Protein AF-A0A357MBL2-F1 (afdb_monomer)

Radius of gyration: 24.06 Å; Cα contacts (8 Å, |Δi|>4): 47; chains: 1; bounding box: 45×23×67 Å

Secondary structure (DSSP, 8-state):
--HHHHHHHHHHHHHHHHHHHHHHHHHHHHHS--EEEEEEE-GGG-STTHHHHHHHHHHH-TTEEEEEEE---

Foldseek 3Di:
DDPVVVVVVVVVVVVVVVVVVVVVVVVVVVPQLAEEDEAEDEPVRPDPVVVVVVVVVCVVRVRYHYHYDYDDD

Structure (mmCIF, N/CA/C/O backbone):
data_AF-A0A357MBL2-F1
#
_entry.id   AF-A0A357MBL2-F1
#
loop_
_atom_site.group_PDB
_atom_site.id
_atom_site.type_symbol
_atom_site.label_atom_id
_atom_site.label_alt_id
_atom_site.label_comp_id
_atom_site.label_asym_id
_atom_site.label_entity_id
_atom_site.label_seq_id
_atom_site.pdbx_PDB_ins_code
_atom_site.Cartn_x
_atom_site.Cartn_y
_atom_site.Cartn_z
_atom_site.occupancy
_atom_site.B_iso_or_equiv
_atom_site.auth_seq_id
_atom_site.auth_comp_id
_atom_site.auth_asym_id
_atom_site.auth_atom_id
_atom_site.pdbx_PDB_model_num
ATOM 1 N N . MET A 1 1 ? -20.884 -4.058 37.311 1.00 59.91 1 MET A N 1
ATOM 2 C CA . MET A 1 1 ? -19.953 -3.070 36.714 1.00 59.91 1 MET A CA 1
ATOM 3 C C . MET A 1 1 ? -20.368 -1.676 37.147 1.00 59.91 1 MET A C 1
ATOM 5 O O . MET A 1 1 ? -21.557 -1.448 37.328 1.00 59.91 1 MET A O 1
ATOM 9 N N . THR A 1 2 ? -19.414 -0.769 37.355 1.00 94.38 2 THR A N 1
ATOM 10 C CA . THR A 1 2 ? -19.706 0.638 37.674 1.00 94.38 2 THR A CA 1
ATOM 11 C C . THR A 1 2 ? -20.061 1.416 36.405 1.00 94.38 2 THR A C 1
ATOM 13 O O . THR A 1 2 ? -19.703 1.001 35.302 1.00 94.38 2 THR A O 1
ATOM 16 N N . GLN A 1 3 ? -20.719 2.569 36.548 1.00 91.38 3 GLN A N 1
ATOM 17 C CA . GLN A 1 3 ? -20.993 3.480 35.426 1.00 91.38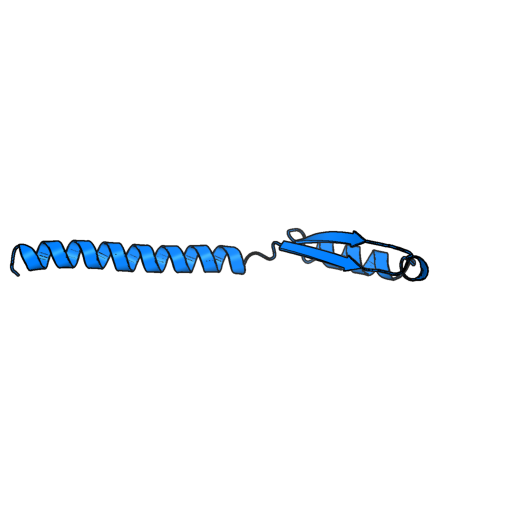 3 GLN A CA 1
ATOM 18 C C . GLN A 1 3 ? -19.708 3.876 34.681 1.00 91.38 3 GLN A C 1
ATOM 20 O O . GLN A 1 3 ? -19.664 3.825 33.455 1.00 91.38 3 GLN A O 1
ATOM 25 N N . ALA A 1 4 ? -18.639 4.177 35.426 1.00 93.50 4 ALA A N 1
ATOM 26 C CA . ALA A 1 4 ? -17.320 4.454 34.863 1.00 93.50 4 ALA A CA 1
ATOM 27 C C . ALA A 1 4 ? -16.745 3.248 34.101 1.00 93.50 4 ALA A C 1
ATOM 29 O O . ALA A 1 4 ? -16.172 3.418 33.031 1.00 93.50 4 ALA A O 1
ATOM 30 N N . GLY A 1 5 ? -16.942 2.026 34.610 1.00 96.31 5 GLY A N 1
ATOM 31 C CA . GLY A 1 5 ? -16.507 0.801 33.938 1.00 96.31 5 GLY A CA 1
ATOM 32 C C . GLY A 1 5 ? -17.242 0.542 32.621 1.00 96.31 5 GLY A C 1
ATOM 33 O O . GLY A 1 5 ? -16.612 0.144 31.646 1.00 96.31 5 GLY A O 1
ATOM 34 N N . ASN A 1 6 ? -18.549 0.811 32.563 1.00 97.00 6 ASN A N 1
ATOM 35 C CA . ASN A 1 6 ? -19.329 0.690 31.326 1.00 97.00 6 ASN A CA 1
ATOM 36 C C . ASN A 1 6 ? -18.879 1.714 30.276 1.00 97.00 6 ASN A C 1
ATOM 38 O O . ASN A 1 6 ? -18.666 1.347 29.122 1.00 97.00 6 ASN A O 1
ATOM 42 N N . LEU A 1 7 ? -18.676 2.971 30.689 1.00 96.75 7 LEU A N 1
ATOM 43 C CA . LEU A 1 7 ? -18.177 4.028 29.810 1.00 96.75 7 LEU A CA 1
ATOM 44 C C . LEU A 1 7 ? -16.780 3.682 29.275 1.00 96.75 7 LEU A C 1
ATOM 46 O O . LEU A 1 7 ? -16.531 3.746 28.074 1.00 96.75 7 LEU A O 1
ATOM 50 N N . PHE A 1 8 ? -15.879 3.249 30.158 1.00 95.81 8 PHE A N 1
ATOM 51 C CA . PHE A 1 8 ? -14.532 2.833 29.777 1.00 95.81 8 PHE A CA 1
ATOM 52 C C . PHE A 1 8 ? -14.550 1.668 28.779 1.00 95.81 8 PHE A C 1
ATOM 54 O O . PHE A 1 8 ? -13.887 1.738 27.744 1.00 95.81 8 PHE A O 1
ATOM 61 N N . LEU A 1 9 ? -15.358 0.634 29.039 1.00 97.12 9 LEU A N 1
ATOM 62 C CA . LEU A 1 9 ? -15.496 -0.516 28.145 1.00 97.12 9 LEU A CA 1
ATOM 63 C C . LEU A 1 9 ? -15.981 -0.098 26.751 1.00 97.12 9 LEU A C 1
ATOM 65 O O . LEU A 1 9 ? -15.421 -0.546 25.751 1.00 97.12 9 LEU A O 1
ATOM 69 N N . GLU A 1 10 ? -16.981 0.782 26.670 1.00 97.44 10 GLU A N 1
ATOM 70 C CA . GLU A 1 10 ? -17.495 1.287 25.395 1.00 97.44 10 GLU A CA 1
ATOM 71 C C . GLU A 1 10 ? -16.394 1.974 24.572 1.00 97.44 10 GLU A C 1
ATOM 73 O O . GLU A 1 10 ? -16.241 1.707 23.374 1.00 97.44 10 GLU A O 1
ATOM 78 N N . HIS A 1 11 ? -15.586 2.821 25.213 1.00 97.38 11 HIS A N 1
ATOM 79 C CA . HIS A 1 11 ? -14.474 3.502 24.554 1.00 97.38 11 HIS A CA 1
ATOM 80 C C . HIS A 1 11 ? -13.369 2.535 24.119 1.00 97.38 11 HIS A C 1
ATOM 82 O O . HIS A 1 11 ? -12.898 2.630 22.983 1.00 97.38 11 HIS A O 1
ATOM 88 N N . CYS A 1 12 ? -12.991 1.572 24.963 1.00 97.88 12 CYS A N 1
ATOM 89 C CA . CYS A 1 12 ? -11.993 0.562 24.612 1.00 97.88 12 CYS A CA 1
ATOM 90 C C . CYS A 1 12 ? -12.421 -0.268 23.398 1.00 97.88 12 CYS A C 1
ATOM 92 O O . CYS A 1 12 ? -11.629 -0.458 22.475 1.00 97.88 12 CYS A O 1
ATOM 94 N N . VAL A 1 13 ? -13.682 -0.710 23.353 1.00 98.00 13 VAL A N 1
ATOM 95 C CA . VAL A 1 13 ? -14.217 -1.476 22.216 1.00 98.00 13 VAL A CA 1
ATOM 96 C C . VAL A 1 13 ? -14.139 -0.664 20.924 1.00 98.00 13 VAL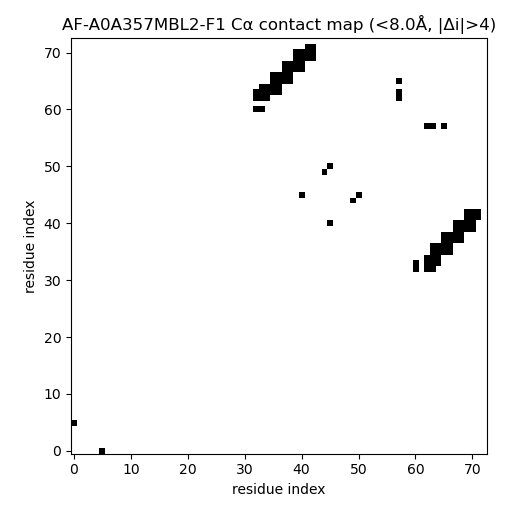 A C 1
ATOM 98 O O . VAL A 1 13 ? -13.708 -1.190 19.895 1.00 98.00 13 VAL A O 1
ATOM 101 N N . LYS A 1 14 ? -14.508 0.623 20.963 1.00 98.12 14 LYS A N 1
ATOM 102 C CA . LYS A 1 14 ? -14.383 1.515 19.799 1.00 98.12 14 LYS A CA 1
ATOM 103 C C . LYS A 1 14 ? -12.925 1.658 19.367 1.00 98.12 14 LYS A C 1
ATOM 105 O O . LYS A 1 14 ? -12.631 1.509 18.185 1.00 98.12 14 LYS A O 1
ATOM 110 N N . MET A 1 15 ? -12.012 1.901 20.306 1.00 98.19 15 MET A N 1
ATOM 111 C CA . MET A 1 15 ? -10.595 2.121 20.009 1.00 98.19 15 MET A CA 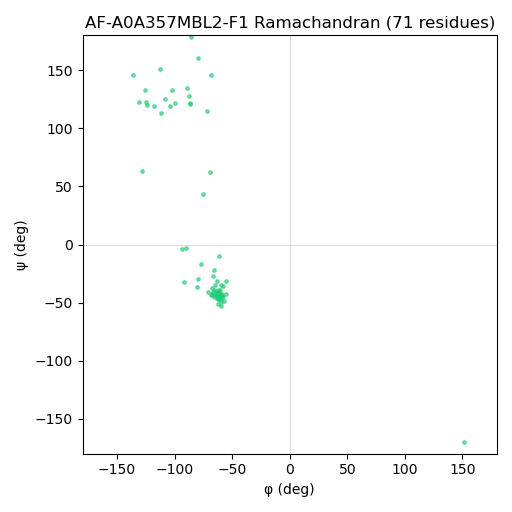1
ATOM 112 C C . MET A 1 15 ? -9.936 0.891 19.373 1.00 98.19 15 MET A C 1
ATOM 114 O O . MET A 1 15 ? -9.253 1.022 18.360 1.00 98.19 15 MET A O 1
ATOM 118 N N . ILE A 1 16 ? -10.199 -0.305 19.908 1.00 98.19 16 ILE A N 1
ATOM 119 C CA . ILE A 1 16 ? -9.686 -1.562 19.345 1.00 98.19 16 ILE A CA 1
ATOM 120 C C . ILE A 1 16 ? -10.243 -1.785 17.936 1.00 98.19 16 ILE A C 1
ATOM 122 O O . ILE A 1 16 ? -9.488 -2.103 17.021 1.00 98.19 16 ILE A O 1
ATOM 126 N N . ARG A 1 17 ? -11.547 -1.559 17.730 1.00 97.81 17 ARG A N 1
ATOM 127 C CA . ARG A 1 17 ? -12.165 -1.688 16.404 1.00 97.81 17 ARG A CA 1
ATOM 128 C C . ARG A 1 17 ? -11.567 -0.707 15.396 1.00 97.81 17 ARG A C 1
ATOM 130 O O . ARG A 1 17 ? -11.294 -1.089 14.265 1.00 97.81 17 ARG A O 1
ATOM 137 N N . HIS A 1 18 ? -11.333 0.541 15.797 1.00 97.94 18 HIS A N 1
ATOM 138 C CA . HIS A 1 18 ? -10.678 1.526 14.936 1.00 97.94 18 HIS A CA 1
ATOM 139 C C . HIS A 1 18 ? -9.255 1.113 14.564 1.00 97.94 18 HIS A C 1
ATOM 141 O O . HIS A 1 18 ? -8.860 1.265 13.408 1.00 97.94 18 HIS A O 1
ATOM 147 N N . LEU A 1 19 ? -8.502 0.568 15.520 1.00 97.69 19 LEU A N 1
ATOM 148 C CA . LEU A 1 19 ? -7.147 0.086 15.282 1.00 97.69 19 LEU A CA 1
ATOM 149 C C . LEU A 1 19 ? -7.148 -1.078 14.284 1.00 97.69 19 LEU A C 1
ATOM 151 O O . LEU A 1 19 ? -6.390 -1.028 13.318 1.00 97.69 19 LEU A O 1
ATOM 155 N N . GLN A 1 20 ? -8.044 -2.055 14.457 1.00 97.31 20 GLN A N 1
ATOM 156 C CA . GLN A 1 20 ? -8.191 -3.181 13.531 1.00 97.31 20 GLN A CA 1
ATOM 157 C C . GLN A 1 20 ? -8.543 -2.703 12.117 1.00 97.31 20 GLN A C 1
ATOM 159 O O . GLN A 1 20 ? -7.805 -2.977 11.177 1.00 97.31 20 GLN A O 1
ATOM 164 N N . ASN A 1 21 ? -9.589 -1.882 11.981 1.00 96.19 21 ASN A N 1
ATOM 165 C CA . ASN A 1 21 ? -10.009 -1.348 10.683 1.00 96.19 21 ASN A CA 1
ATOM 166 C C . ASN A 1 21 ? -8.886 -0.565 9.980 1.00 96.19 21 ASN A C 1
ATOM 168 O O . ASN A 1 21 ? -8.766 -0.601 8.759 1.00 96.19 21 ASN A O 1
ATOM 172 N N . THR A 1 22 ? -8.060 0.157 10.744 1.00 95.81 22 THR A N 1
ATOM 173 C CA . THR A 1 22 ? -6.919 0.902 10.192 1.00 95.81 22 THR A CA 1
ATOM 174 C C . THR A 1 22 ? -5.841 -0.041 9.666 1.00 95.81 22 THR A C 1
ATOM 176 O O . THR A 1 22 ? -5.297 0.189 8.587 1.00 95.81 22 THR A O 1
ATOM 179 N N . GLN A 1 23 ? -5.529 -1.106 10.407 1.00 95.38 23 GLN A N 1
ATOM 180 C CA . GLN A 1 23 ? -4.571 -2.117 9.960 1.00 95.38 23 GLN A CA 1
ATOM 181 C C . GLN A 1 23 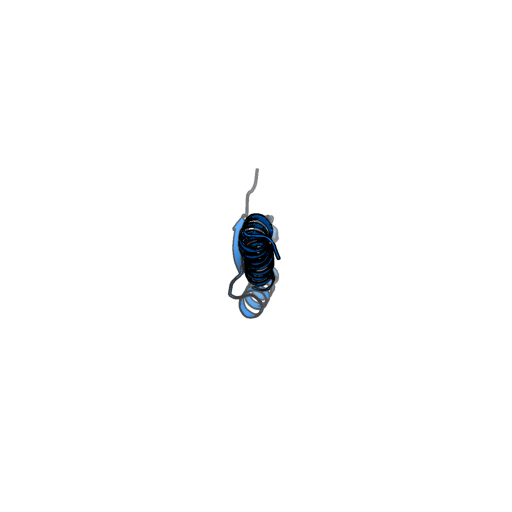? -5.062 -2.834 8.701 1.00 95.38 23 GLN A C 1
ATOM 183 O O . GLN A 1 23 ? -4.283 -2.989 7.761 1.00 95.38 23 GLN A O 1
ATOM 188 N N . ASP A 1 24 ? -6.346 -3.189 8.652 1.00 91.25 24 ASP A N 1
ATOM 189 C CA . ASP A 1 24 ? -6.960 -3.851 7.500 1.00 91.25 24 ASP A CA 1
ATOM 190 C C . ASP A 1 24 ? -6.908 -2.948 6.257 1.00 91.25 24 ASP A C 1
ATOM 192 O O . ASP A 1 24 ? -6.417 -3.364 5.207 1.00 91.25 24 ASP A O 1
ATOM 196 N N . ALA A 1 25 ? -7.277 -1.669 6.389 1.00 88.56 25 ALA A N 1
ATOM 197 C CA . ALA A 1 25 ? -7.184 -0.699 5.297 1.00 88.56 25 ALA A CA 1
ATOM 198 C C . ALA A 1 25 ? -5.739 -0.509 4.790 1.00 88.56 25 ALA A C 1
ATOM 200 O O . ALA A 1 25 ? -5.499 -0.408 3.586 1.00 88.56 25 ALA A O 1
ATOM 201 N N . LEU A 1 26 ? -4.746 -0.490 5.688 1.00 88.19 26 LEU A N 1
ATOM 202 C CA . LEU A 1 26 ? -3.332 -0.428 5.300 1.00 88.19 26 LEU A CA 1
ATOM 203 C C . LEU A 1 26 ? -2.865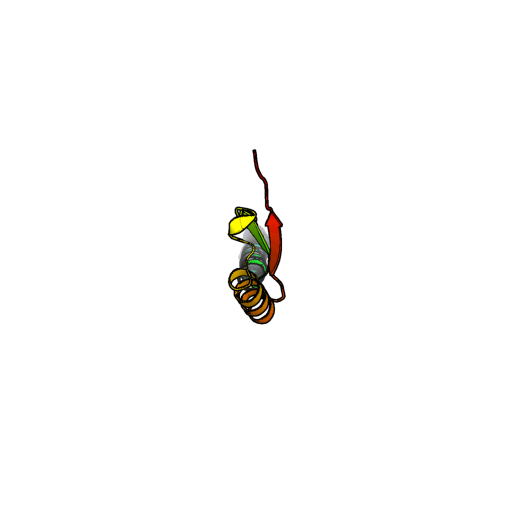 -1.709 4.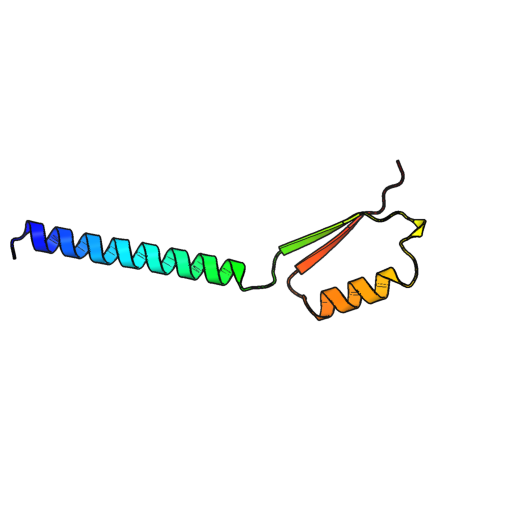595 1.00 88.19 26 LEU A C 1
ATOM 205 O O . LEU A 1 26 ? -2.059 -1.638 3.664 1.00 88.19 26 LEU A O 1
ATOM 209 N N . ALA A 1 27 ? -3.351 -2.873 5.024 1.00 84.38 27 ALA A N 1
ATOM 210 C CA . ALA A 1 27 ? -3.051 -4.146 4.385 1.00 84.38 27 ALA A CA 1
ATOM 211 C C . ALA A 1 27 ? -3.653 -4.219 2.973 1.00 84.38 27 ALA A C 1
ATOM 213 O O . ALA A 1 27 ? -2.965 -4.638 2.045 1.00 84.38 27 ALA A O 1
ATOM 214 N N . GLU A 1 28 ? -4.881 -3.735 2.777 1.00 79.56 28 GLU A N 1
ATOM 215 C CA . GLU A 1 28 ? -5.509 -3.617 1.455 1.00 79.56 28 GLU A CA 1
ATOM 216 C C . GLU A 1 28 ? -4.716 -2.698 0.517 1.00 79.56 28 GLU A C 1
ATOM 218 O O . GLU A 1 28 ? -4.486 -3.041 -0.645 1.00 79.56 28 GLU A O 1
ATOM 223 N N . LEU A 1 29 ? -4.229 -1.559 1.024 1.00 77.88 29 LEU A N 1
ATOM 224 C CA . LEU A 1 29 ? -3.364 -0.655 0.259 1.00 77.88 29 LEU A CA 1
ATOM 225 C C . LEU A 1 29 ? -2.030 -1.303 -0.141 1.00 77.88 29 LEU A C 1
ATOM 227 O O . LEU A 1 29 ? -1.491 -0.969 -1.194 1.00 77.88 29 LEU A O 1
ATOM 231 N N . ARG A 1 30 ? -1.497 -2.219 0.677 1.00 72.12 30 ARG A N 1
ATOM 232 C CA . ARG A 1 30 ? -0.256 -2.962 0.398 1.00 72.12 30 ARG A CA 1
ATOM 233 C C . ARG A 1 30 ? -0.449 -4.149 -0.546 1.00 72.12 30 ARG A C 1
ATOM 235 O O . ARG A 1 30 ? 0.452 -4.443 -1.324 1.00 72.12 30 ARG A O 1
ATOM 242 N N . ASN A 1 31 ? -1.578 -4.849 -0.445 1.00 66.94 31 ASN A N 1
ATOM 243 C CA . ASN A 1 31 ? -1.836 -6.072 -1.211 1.00 66.94 31 ASN A CA 1
ATO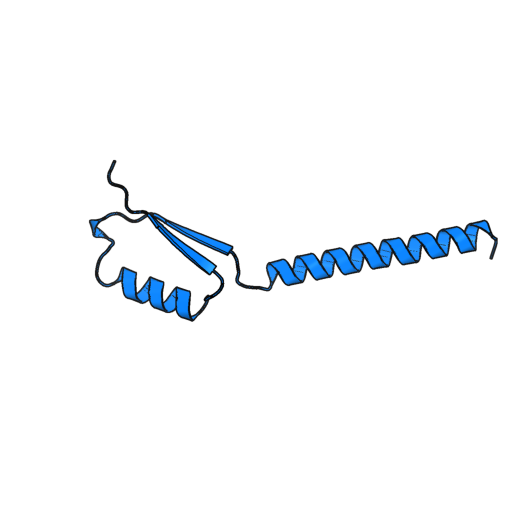M 244 C C . ASN A 1 31 ? -2.216 -5.812 -2.662 1.00 66.94 31 ASN A C 1
ATOM 246 O O . ASN A 1 31 ? -2.158 -6.715 -3.499 1.00 66.94 31 ASN A O 1
ATOM 250 N N . ASP A 1 32 ? -2.605 -4.588 -2.981 1.00 70.31 32 ASP A N 1
ATOM 251 C CA . ASP A 1 32 ? -2.885 -4.237 -4.349 1.00 70.31 32 ASP A CA 1
ATOM 252 C C . ASP A 1 32 ? -1.579 -3.810 -5.029 1.00 70.31 32 ASP A C 1
ATOM 254 O O . ASP A 1 32 ? -0.899 -2.900 -4.562 1.00 70.31 32 ASP A O 1
ATOM 258 N N . GLN A 1 33 ? -1.203 -4.504 -6.110 1.00 67.81 33 GLN A N 1
ATOM 259 C CA . GLN A 1 33 ? 0.030 -4.286 -6.884 1.00 67.81 33 GLN A CA 1
ATOM 260 C C . GLN A 1 33 ? -0.040 -2.946 -7.645 1.00 67.81 33 GLN A C 1
ATOM 262 O O . GLN A 1 33 ? -0.079 -2.900 -8.872 1.00 67.81 33 GLN A O 1
ATOM 267 N N . ARG A 1 34 ? -0.133 -1.852 -6.890 1.00 73.44 34 ARG A N 1
ATOM 268 C CA . ARG A 1 34 ? -0.251 -0.453 -7.299 1.00 73.44 34 ARG A CA 1
ATOM 269 C C . ARG A 1 34 ? 1.039 0.261 -6.899 1.00 73.44 34 ARG A C 1
ATOM 271 O O . ARG A 1 34 ? 1.686 -0.108 -5.924 1.00 73.44 34 ARG A O 1
ATOM 278 N N . GLY A 1 35 ? 1.420 1.303 -7.625 1.00 82.38 35 GLY A N 1
ATOM 279 C CA . GLY A 1 35 ? 2.618 2.085 -7.307 1.00 82.38 35 GLY A CA 1
ATOM 280 C C . GLY A 1 35 ? 3.238 2.704 -8.547 1.00 82.38 35 GLY A C 1
ATOM 281 O O . GLY A 1 35 ? 2.637 2.681 -9.618 1.00 82.38 35 GLY A O 1
ATOM 282 N N . ARG A 1 36 ? 4.444 3.258 -8.412 1.00 88.94 36 ARG A N 1
ATOM 283 C CA . ARG A 1 36 ? 5.195 3.832 -9.532 1.00 88.94 36 ARG A CA 1
ATOM 284 C C . ARG A 1 36 ? 6.577 3.196 -9.615 1.00 88.94 36 ARG A C 1
ATOM 286 O O . ARG A 1 36 ? 7.348 3.301 -8.668 1.00 88.94 36 ARG A O 1
ATOM 293 N N . LEU A 1 37 ? 6.892 2.598 -10.759 1.00 89.88 37 LEU A N 1
ATOM 294 C CA . LEU A 1 37 ? 8.229 2.119 -11.097 1.00 89.88 37 LEU A CA 1
ATOM 295 C C . LEU A 1 37 ? 8.863 3.096 -12.088 1.00 89.88 37 LEU A C 1
ATOM 297 O O . LEU A 1 37 ? 8.333 3.314 -13.179 1.00 89.88 37 LEU A O 1
ATOM 301 N N . VAL A 1 38 ? 9.988 3.693 -11.697 1.00 91.38 38 VAL A N 1
ATOM 302 C CA . VAL A 1 38 ? 10.777 4.580 -12.556 1.00 91.38 38 VAL A CA 1
ATOM 303 C C . VAL A 1 38 ? 12.061 3.861 -12.946 1.00 91.38 38 VAL A C 1
ATOM 305 O O . VAL A 1 38 ? 12.794 3.413 -12.070 1.00 91.38 38 VAL A O 1
ATOM 308 N N . ILE A 1 39 ? 12.326 3.753 -14.245 1.00 89.62 39 ILE A N 1
ATOM 309 C CA . ILE A 1 39 ? 13.490 3.050 -14.787 1.00 89.62 39 ILE A CA 1
ATOM 310 C C . ILE A 1 39 ? 14.351 4.062 -15.537 1.00 89.62 39 ILE A C 1
ATOM 312 O O . ILE A 1 39 ? 13.887 4.688 -16.490 1.00 89.62 39 ILE A O 1
ATOM 316 N N . GLY A 1 40 ? 15.593 4.227 -15.085 1.00 88.12 40 GLY A N 1
ATOM 317 C CA . GLY A 1 40 ? 16.622 4.968 -15.806 1.00 88.12 40 GLY A CA 1
ATOM 318 C C . GLY A 1 40 ? 17.351 4.037 -16.765 1.00 88.12 40 GLY A C 1
ATOM 319 O O . GLY A 1 40 ? 17.804 2.976 -16.343 1.00 88.12 40 GLY A O 1
ATOM 320 N N . VAL A 1 41 ? 17.453 4.417 -18.034 1.00 86.00 41 VAL A N 1
ATOM 321 C CA . VAL A 1 41 ? 18.146 3.629 -19.062 1.00 86.00 41 VAL A CA 1
ATOM 322 C C . VAL A 1 41 ? 19.010 4.522 -19.935 1.00 86.00 41 VAL A C 1
ATOM 324 O O . VAL A 1 41 ? 18.652 5.670 -20.211 1.00 86.00 41 VAL A O 1
ATOM 327 N N . LEU A 1 42 ? 20.149 3.997 -20.384 1.00 84.81 42 LEU A N 1
ATOM 328 C CA . LEU A 1 42 ? 20.927 4.672 -21.413 1.00 84.81 42 LEU A CA 1
ATOM 329 C C . LEU A 1 42 ? 20.145 4.636 -22.734 1.00 84.81 42 LEU A C 1
ATOM 331 O O . LEU A 1 42 ? 19.465 3.645 -23.008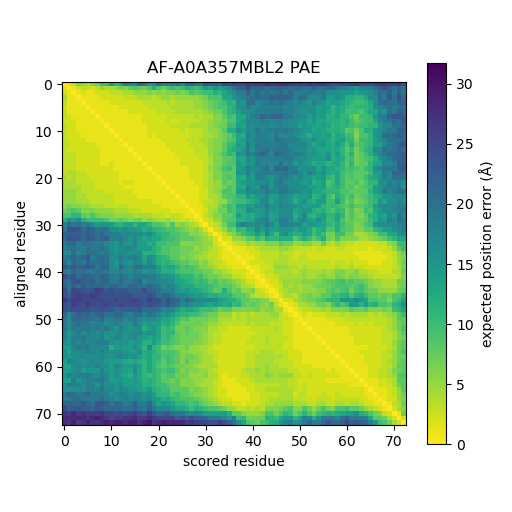 1.00 84.81 42 LEU A O 1
ATOM 335 N N . PRO A 1 43 ? 20.242 5.671 -23.587 1.00 77.06 43 PRO A N 1
ATOM 336 C CA . PRO A 1 43 ? 19.579 5.662 -24.891 1.00 77.06 43 PRO A CA 1
ATOM 337 C C . PRO A 1 43 ? 19.953 4.449 -25.757 1.00 77.06 43 PRO A C 1
ATOM 339 O O . PRO A 1 43 ? 19.119 3.965 -26.514 1.00 77.06 43 PRO A O 1
ATOM 342 N N . SER A 1 44 ? 21.180 3.933 -25.616 1.00 79.19 44 SER A N 1
ATOM 343 C CA . SER A 1 44 ? 21.655 2.718 -26.292 1.00 79.19 44 SER A CA 1
ATOM 344 C C . SER A 1 44 ? 20.943 1.442 -25.842 1.00 79.19 44 SER A C 1
ATOM 346 O O . SER A 1 44 ? 20.842 0.501 -26.622 1.00 79.19 44 SER A O 1
ATOM 348 N N . ASP A 1 45 ? 20.443 1.421 -24.605 1.00 74.81 45 ASP A N 1
ATOM 349 C CA . ASP A 1 45 ? 19.809 0.256 -23.977 1.00 74.81 45 ASP A CA 1
ATOM 350 C C . ASP A 1 45 ? 18.285 0.265 -24.172 1.00 74.81 45 ASP A C 1
ATOM 352 O O . ASP A 1 45 ? 17.590 -0.685 -23.810 1.00 74.81 45 ASP A O 1
ATOM 356 N N . LEU A 1 46 ? 17.752 1.328 -24.784 1.00 70.88 46 LEU A N 1
ATOM 357 C CA . LEU A 1 46 ? 16.380 1.423 -25.289 1.00 70.88 46 LEU A CA 1
ATOM 358 C C . LEU A 1 46 ? 16.220 0.628 -26.597 1.00 70.88 46 LEU A C 1
ATOM 360 O O . LEU A 1 46 ? 15.625 1.089 -27.570 1.00 70.88 46 LEU A O 1
ATOM 364 N N . ASP A 1 47 ? 16.793 -0.570 -26.632 1.00 73.38 47 ASP A N 1
ATOM 365 C CA . ASP A 1 47 ? 16.748 -1.454 -27.783 1.00 73.38 47 ASP A CA 1
ATOM 366 C C . ASP A 1 47 ? 15.471 -2.317 -27.792 1.00 73.38 47 ASP A C 1
ATOM 368 O O . ASP A 1 47 ? 14.618 -2.281 -26.896 1.00 73.38 47 ASP A O 1
ATOM 372 N N . TYR A 1 48 ? 15.344 -3.141 -28.834 1.00 67.56 48 TYR A N 1
ATOM 373 C CA . TYR A 1 48 ? 14.204 -4.032 -29.044 1.00 67.56 48 TYR A CA 1
ATOM 374 C C . TYR A 1 48 ? 14.002 -5.081 -27.934 1.00 67.56 48 TYR A C 1
ATOM 376 O O . TYR A 1 48 ? 12.983 -5.771 -27.955 1.00 67.56 48 TYR A O 1
ATOM 384 N N . ARG A 1 49 ? 14.942 -5.257 -26.993 1.00 76.12 49 ARG A N 1
ATOM 385 C CA . ARG A 1 49 ? 14.850 -6.252 -25.911 1.00 76.12 49 ARG A CA 1
ATOM 386 C C . ARG A 1 49 ? 14.207 -5.685 -24.657 1.00 76.12 49 ARG A C 1
ATOM 388 O O . ARG A 1 49 ? 13.503 -6.416 -23.960 1.00 76.12 49 ARG A O 1
ATOM 395 N N . LEU A 1 50 ? 14.397 -4.396 -24.383 1.00 83.88 50 LEU A N 1
ATOM 396 C CA . LEU A 1 50 ? 13.796 -3.750 -23.220 1.00 83.88 50 LEU A CA 1
ATOM 397 C C . LEU A 1 50 ? 12.281 -3.575 -23.389 1.00 83.88 50 LEU A C 1
ATOM 399 O O . LEU A 1 50 ? 11.519 -3.828 -22.455 1.00 83.88 50 LEU A O 1
ATOM 403 N N . THR A 1 51 ? 11.820 -3.190 -24.582 1.00 85.06 51 THR A N 1
ATOM 404 C CA . THR A 1 51 ? 10.391 -2.942 -24.833 1.00 85.06 51 THR A CA 1
ATOM 405 C C . THR A 1 51 ? 9.503 -4.162 -24.528 1.00 85.06 51 THR A C 1
ATOM 407 O O . THR A 1 51 ? 8.539 -3.996 -23.776 1.00 85.06 51 THR A O 1
ATOM 410 N N . PRO A 1 52 ? 9.806 -5.394 -24.994 1.00 89.75 52 PRO A N 1
ATOM 411 C CA . PRO A 1 52 ? 9.027 -6.585 -24.646 1.00 89.75 52 PRO A CA 1
ATOM 412 C C . PRO A 1 52 ? 8.977 -6.876 -23.143 1.00 89.75 52 PRO A C 1
ATOM 414 O O . PRO A 1 52 ? 7.945 -7.328 -22.647 1.00 89.75 52 PRO A O 1
ATOM 417 N N . LEU A 1 53 ? 10.057 -6.596 -22.404 1.00 89.88 53 LEU A N 1
ATOM 418 C CA . LEU A 1 53 ? 10.099 -6.784 -20.951 1.00 89.88 53 LEU A CA 1
ATOM 419 C C . LEU A 1 53 ? 9.168 -5.802 -20.234 1.00 89.88 53 LEU A C 1
ATOM 421 O O . LEU A 1 53 ? 8.424 -6.206 -19.341 1.00 89.88 53 LEU A O 1
ATOM 425 N N . LEU A 1 54 ? 9.158 -4.535 -20.656 1.00 90.25 54 LEU A N 1
ATOM 426 C CA . LEU A 1 54 ? 8.256 -3.516 -20.112 1.00 90.25 54 LEU A CA 1
ATOM 427 C C . LEU A 1 54 ? 6.789 -3.842 -20.407 1.00 90.25 54 LEU A C 1
ATOM 429 O O . LEU A 1 54 ? 5.939 -3.698 -19.527 1.00 90.25 54 LEU A O 1
ATOM 433 N N . VAL A 1 55 ? 6.499 -4.326 -21.619 1.00 90.94 55 VAL A N 1
ATOM 434 C CA . VAL A 1 55 ? 5.158 -4.785 -22.004 1.00 90.94 55 VAL A CA 1
ATOM 435 C C . VAL A 1 55 ? 4.731 -5.962 -21.130 1.00 90.94 55 VAL A C 1
ATOM 437 O O . VAL A 1 55 ? 3.672 -5.897 -20.512 1.00 90.94 55 VAL A O 1
ATOM 440 N N . ASN A 1 56 ? 5.566 -7.000 -21.009 1.00 93.88 56 ASN A N 1
ATOM 441 C CA . ASN A 1 56 ? 5.261 -8.172 -20.185 1.00 93.88 56 ASN A CA 1
ATOM 442 C C . ASN A 1 56 ? 5.029 -7.793 -18.714 1.00 93.88 56 ASN A C 1
ATOM 444 O O . ASN A 1 56 ? 4.067 -8.253 -18.094 1.00 93.88 56 ASN A O 1
ATOM 448 N N . PHE A 1 57 ? 5.866 -6.902 -18.176 1.00 92.38 57 PHE A N 1
ATOM 449 C CA . PHE A 1 57 ? 5.695 -6.376 -16.830 1.00 92.38 57 PHE A CA 1
ATOM 450 C C . PHE A 1 57 ? 4.351 -5.658 -16.682 1.00 92.38 57 PHE A C 1
ATOM 452 O O . PHE A 1 57 ? 3.608 -5.966 -15.756 1.00 92.38 57 PHE A O 1
ATOM 459 N N . HIS A 1 58 ? 3.989 -4.749 -17.593 1.00 92.12 58 HIS A N 1
ATOM 460 C CA . HIS A 1 58 ? 2.719 -4.028 -17.491 1.00 92.12 58 HIS A CA 1
ATOM 461 C C . HIS A 1 58 ? 1.502 -4.951 -17.642 1.00 92.12 58 HIS A C 1
ATOM 463 O O . HIS A 1 58 ? 0.511 -4.768 -16.941 1.00 92.12 58 HIS A O 1
ATOM 469 N N . THR A 1 59 ? 1.581 -5.989 -18.482 1.00 93.06 59 THR A N 1
ATOM 470 C CA . THR A 1 59 ? 0.529 -7.014 -18.584 1.00 93.06 59 THR A CA 1
ATOM 471 C C . THR A 1 59 ? 0.326 -7.752 -17.260 1.00 93.06 59 THR A C 1
ATOM 473 O O . THR A 1 59 ? -0.809 -8.016 -16.870 1.00 93.06 59 THR A O 1
ATOM 476 N N . ARG A 1 60 ? 1.414 -8.076 -16.550 1.00 92.75 60 ARG A N 1
ATOM 477 C CA . ARG A 1 60 ? 1.360 -8.788 -15.265 1.00 92.75 60 ARG A CA 1
ATOM 478 C C . ARG A 1 60 ? 1.009 -7.871 -14.087 1.00 92.75 60 ARG A C 1
ATOM 480 O O . ARG A 1 60 ? 0.384 -8.328 -13.135 1.00 92.75 60 ARG A O 1
ATOM 487 N N . PHE A 1 61 ? 1.371 -6.591 -14.170 1.00 91.25 61 PHE A N 1
ATOM 488 C CA . PHE A 1 61 ? 1.202 -5.575 -13.128 1.00 91.25 61 PHE A CA 1
ATOM 489 C C . PHE A 1 61 ? 0.491 -4.317 -13.674 1.00 91.25 61 PHE A C 1
ATOM 491 O O . PHE A 1 61 ? 1.067 -3.224 -13.672 1.00 91.25 61 PHE A O 1
ATOM 498 N N . PRO A 1 62 ? -0.773 -4.419 -14.126 1.00 89.00 62 PRO A N 1
ATOM 499 C CA . PRO A 1 62 ? -1.448 -3.339 -14.858 1.00 89.00 62 PRO A CA 1
ATOM 500 C C . PRO A 1 62 ? -1.703 -2.084 -14.016 1.00 89.00 62 PRO A C 1
ATOM 502 O O . PRO A 1 62 ? -1.870 -0.992 -14.554 1.00 89.00 62 PRO A O 1
ATOM 505 N N . LYS A 1 63 ? -1.724 -2.218 -12.684 1.00 89.06 63 LYS A N 1
ATOM 506 C CA . LYS A 1 63 ? -1.942 -1.101 -11.756 1.00 89.06 63 LYS A CA 1
ATOM 507 C C . LYS A 1 63 ? -0.644 -0.401 -11.327 1.00 89.06 63 LYS A C 1
ATOM 509 O O . LYS A 1 63 ? -0.705 0.597 -10.607 1.00 89.06 63 LYS A O 1
ATOM 514 N N . VAL A 1 64 ? 0.523 -0.887 -11.758 1.00 90.56 64 VAL A N 1
ATOM 515 C CA . VAL A 1 64 ? 1.808 -0.210 -11.540 1.00 90.56 64 VAL A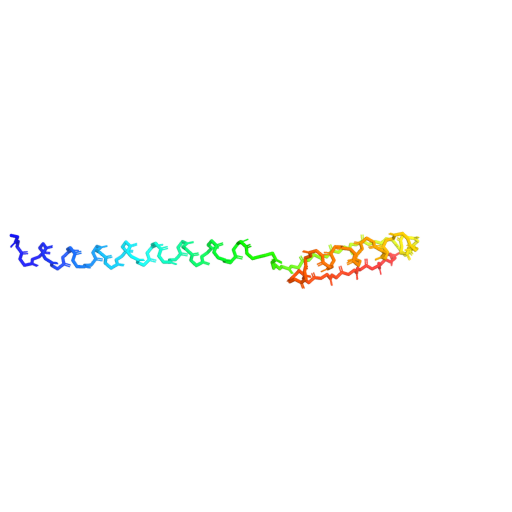 CA 1
ATOM 516 C C . VAL A 1 64 ? 2.039 0.795 -12.665 1.00 90.56 64 VAL A C 1
ATOM 518 O O . VAL A 1 64 ? 2.116 0.437 -13.839 1.00 90.56 64 VAL A O 1
ATOM 521 N N . GLN A 1 65 ? 2.192 2.067 -12.304 1.00 90.44 65 GLN A N 1
ATOM 522 C CA . GLN A 1 65 ? 2.575 3.127 -13.227 1.00 90.44 65 GLN A CA 1
ATOM 523 C C . GLN A 1 65 ? 4.053 2.970 -13.603 1.00 90.44 65 GLN A C 1
ATOM 525 O O . GLN A 1 65 ? 4.935 3.146 -12.762 1.00 90.44 65 GLN A O 1
ATOM 530 N N . LEU A 1 66 ? 4.331 2.684 -14.872 1.00 91.12 66 LEU A N 1
ATOM 531 C CA . LEU A 1 66 ? 5.688 2.641 -15.412 1.00 91.12 66 LEU A CA 1
ATOM 532 C C . LEU A 1 66 ? 6.105 4.019 -15.938 1.00 91.12 66 LEU A C 1
ATOM 534 O O . LEU A 1 66 ? 5.354 4.665 -16.668 1.00 91.12 66 LEU A O 1
ATOM 538 N N . LYS A 1 67 ? 7.322 4.455 -15.607 1.00 90.38 67 LYS A N 1
ATOM 539 C CA . LYS A 1 67 ? 7.978 5.617 -16.218 1.00 90.38 67 LYS A CA 1
ATOM 540 C C . LYS A 1 67 ? 9.395 5.236 -16.627 1.00 90.38 67 LYS A C 1
ATOM 542 O O . LYS A 1 67 ? 10.192 4.852 -15.780 1.00 90.38 67 LYS A O 1
ATOM 547 N N . VAL A 1 68 ? 9.717 5.390 -17.904 1.00 88.69 68 VAL A N 1
ATOM 548 C CA . VAL A 1 68 ? 11.079 5.206 -18.417 1.00 88.69 68 VAL A CA 1
ATOM 549 C C . VAL A 1 68 ? 11.696 6.579 -18.635 1.00 88.69 68 VAL A C 1
ATOM 551 O O . VAL A 1 68 ? 11.043 7.475 -19.170 1.00 88.69 68 VAL A O 1
ATOM 554 N N . ILE A 1 69 ? 12.926 6.764 -18.170 1.00 89.88 69 ILE A N 1
ATOM 555 C CA . ILE A 1 69 ? 13.689 7.997 -18.336 1.00 89.88 69 ILE A CA 1
ATOM 556 C C . ILE A 1 69 ? 15.000 7.627 -19.019 1.00 89.88 69 ILE A C 1
ATOM 558 O O . ILE A 1 69 ? 15.784 6.853 -18.475 1.00 89.88 69 ILE A O 1
ATOM 562 N N . SER A 1 70 ? 15.243 8.204 -20.191 1.00 81.56 70 SER A N 1
ATOM 563 C CA . SER A 1 70 ? 16.538 8.148 -20.860 1.00 81.56 70 SER A CA 1
ATOM 564 C C . SER A 1 70 ? 17.157 9.536 -20.854 1.00 81.56 70 SER A C 1
ATOM 566 O O . SER A 1 70 ? 16.620 10.445 -21.488 1.00 81.56 70 SER A O 1
ATOM 568 N N . SER A 1 71 ? 18.260 9.708 -20.126 1.00 73.81 71 SER A N 1
ATOM 569 C CA . SER A 1 71 ? 19.027 10.954 -20.121 1.00 73.81 71 SER A CA 1
ATOM 570 C C . SER A 1 71 ? 20.479 10.656 -20.454 1.00 73.81 71 SER A C 1
ATOM 572 O O . SER A 1 71 ? 21.079 9.748 -19.886 1.00 73.81 71 SER A O 1
ATOM 574 N N . ILE A 1 72 ? 21.024 11.447 -21.367 1.00 58.91 72 ILE A N 1
ATOM 575 C CA . ILE A 1 72 ? 22.457 11.585 -21.622 1.00 58.91 72 ILE A CA 1
ATOM 576 C C . ILE A 1 72 ? 22.855 12.872 -20.895 1.00 58.91 72 ILE A C 1
ATOM 578 O O . ILE A 1 72 ? 22.199 13.893 -21.104 1.00 58.91 72 ILE A O 1
ATOM 582 N N . TYR A 1 73 ? 23.806 12.785 -19.963 1.00 55.22 73 TYR A N 1
ATOM 583 C CA . TYR A 1 73 ? 24.398 13.965 -19.320 1.00 55.22 73 TYR A CA 1
ATOM 584 C C . TYR A 1 73 ? 25.339 14.679 -20.286 1.00 55.22 73 TYR A C 1
ATOM 586 O O . TYR A 1 73 ? 26.021 13.964 -21.057 1.00 55.22 73 TYR A O 1
#

Sequence (73 aa):
MTQAGNLFLEHCVKMIRHLQNTQDALAELRNDQRGRLVIGVLPSDLDYRLTPLLVNFHTRFPKVQLKVISSIY

Nearest PDB structures (foldseek):
  7d98-assembly1_Q  TM=5.566E-01  e=5.479E-03  Cupriavidus necator
  9f14-assembly1_A  TM=5.539E-01  e=8.809E-03  Klebsiella aerogenes
  1ixc-assembly1_A-2  TM=4.999E-01  e=1.989E-02  Cupriavidus necator
  6m5f-assembly1_B  TM=5.082E-01  e=2.792E-02  Pseudomonas aeruginosa PAO1
  3hhg-assembly1_D  TM=5.227E-01  e=5.502E-02  Neisseria meningitidis serogroup B

Mean predicted aligned error: 9.58 Å

Solvent-accessible surface area (backbone atoms only — not comparable to full-atom values): 4357 Å² total; per-residue (Å²): 132,53,74,67,52,53,54,49,49,56,51,51,55,51,51,54,50,52,51,50,54,52,51,51,54,52,48,54,65,64,71,43,70,59,52,77,51,77,45,80,42,52,73,83,62,70,38,87,68,48,54,59,52,56,51,53,47,40,74,78,33,72,58,38,46,77,42,79,45,68,70,85,133

pLDDT: mean 86.85, std 10.53, range [55.22, 98.19]